Protein AF-A0AAN2PJ04-F1 (afdb_monomer)

Organism: NCBI:txid1478

Foldseek 3Di:
DCPDPVVCVVCVVVQVV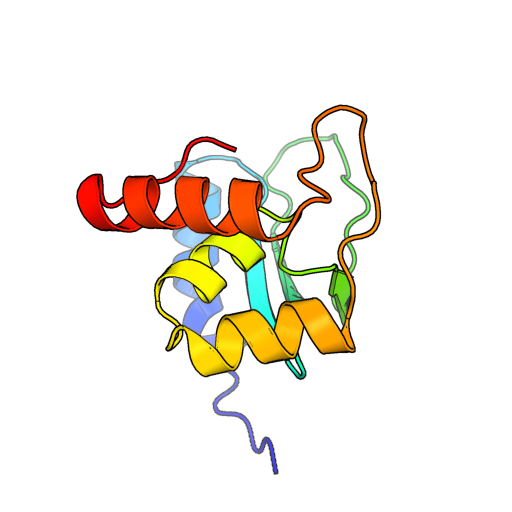VCVVPLAKDWDWDDDPQWIFTADIDHGPDPDPDPDDHRDIDHLQQDQVSLVVLLPDDPVVSVVSCVVVAQDDPDPPGDRDPVVSVVQSVVCNVPVHHDD

Secondary structure (DSSP, 8-state):
------HHHHHHHHHHHHHHHH-S-EEEEEEETTEEEEEEEE-TT-S----PPTT-EEESSSSHHHHHHHHHS-HHHHHHHHHHH----SSTT----HHHHHHHHHHHHHHS----

Radius of gyration: 15.55 Å; Cα contacts (8 Å, |Δi|>4): 129; chains: 1; bounding box: 37×33×37 Å

Solvent-accessible surface area (backbone atoms only — not comparable to full-atom values): 7130 Å² total; per-residue (Å²): 141,77,85,59,77,54,61,63,69,71,44,43,63,60,53,50,53,51,23,71,73,66,54,39,68,42,76,42,68,45,84,53,97,67,25,32,33,30,74,43,75,48,64,47,85,54,90,73,80,70,86,81,50,72,70,43,73,44,62,23,84,81,33,70,68,26,40,59,54,50,68,76,46,59,67,71,58,45,52,50,34,46,68,76,70,50,50,77,74,86,49,99,82,41,70,56,51,69,67,63,46,53,53,54,46,55,52,29,72,73,66,76,58,79,89,126

Nearest PDB structures (foldseek):
  1mkm-assembly1_B  TM=8.888E-01  e=3.619E-08  Thermotoga maritima
  1tf1-assembly2_B  TM=8.821E-01  e=5.665E-08  Escherichia coli
  2ia2-assembly1_A  TM=8.709E-01  e=6.876E-07  Rhodococcus jostii RHA1
  2ia2-assembly3_B  TM=8.757E-01  e=2.811E-06  Rhodococcus jostii RHA1
  2g7u-assembly1_A  TM=8.880E-01  e=8.346E-06  Rhodococcus jostii RHA1

pLDDT: mean 83.67, std 14.18, range [34.09, 95.94]

Mean predicted aligned error: 6.78 Å

InterPro domains:
  IPR014757 Transcription regulator IclR, C-terminal [PF01614] (2-113)
  IPR014757 Transcription regulator IclR, C-terminal [PS51078] (1-116)
  IPR029016 GAF-like domain superfamily [G3DSA:3.30.450.40] (6-115)
  IPR050707 HTH-type Transcriptional Regulators in Metabolic Pathways [PTHR30136] (1-113)

Structure (mmCIF, N/CA/C/O backbone):
data_AF-A0AAN2PJ04-F1
#
_entry.id   AF-A0AAN2PJ04-F1
#
loop_
_atom_site.group_PDB
_atom_site.id
_atom_site.type_symbol
_atom_site.label_atom_id
_atom_site.label_alt_id
_atom_site.label_comp_id
_atom_site.label_asym_id
_atom_site.label_entity_id
_atom_site.label_seq_id
_atom_site.pdbx_PDB_ins_code
_atom_site.Cartn_x
_atom_site.Cartn_y
_atom_site.Cartn_z
_atom_site.occupancy
_atom_site.B_iso_or_equiv
_atom_site.auth_seq_id
_atom_site.auth_comp_id
_atom_site.auth_asym_id
_atom_site.auth_atom_id
_atom_site.pdbx_PDB_model_num
ATOM 1 N N . MET A 1 1 ? -16.557 -13.259 -6.546 1.00 34.09 1 MET A N 1
ATOM 2 C CA . MET A 1 1 ? -16.554 -14.167 -5.382 1.00 34.09 1 MET A CA 1
ATOM 3 C C . MET A 1 1 ? -15.700 -13.528 -4.286 1.00 34.09 1 MET A C 1
ATOM 5 O O . MET A 1 1 ? -14.578 -13.932 -4.044 1.00 34.09 1 MET A O 1
ATOM 9 N N . LEU A 1 2 ? -16.222 -12.446 -3.709 1.00 39.22 2 LEU A N 1
ATOM 10 C CA . LEU A 1 2 ? -15.774 -11.825 -2.461 1.00 39.22 2 LEU A CA 1
ATOM 11 C C . LEU A 1 2 ? -17.054 -11.750 -1.623 1.00 39.22 2 LEU A C 1
ATOM 13 O O . LEU A 1 2 ? -17.591 -10.675 -1.381 1.00 39.22 2 LEU A O 1
ATOM 17 N N . GLU A 1 3 ? -17.637 -12.912 -1.321 1.00 42.22 3 GLU A N 1
ATOM 18 C CA . GLU A 1 3 ? -18.618 -12.989 -0.239 1.00 42.22 3 GLU A CA 1
ATOM 19 C C . GLU A 1 3 ? -17.806 -12.836 1.037 1.00 42.22 3 GLU A C 1
ATOM 21 O O . GLU A 1 3 ? -17.144 -13.749 1.526 1.00 42.22 3 GLU A O 1
ATOM 26 N N . SER A 1 4 ? -17.708 -11.577 1.433 1.00 49.62 4 SER A N 1
ATOM 27 C CA . SER A 1 4 ? -16.865 -11.085 2.490 1.00 49.62 4 SER A CA 1
ATOM 28 C C . SER A 1 4 ? -17.375 -11.618 3.826 1.00 49.62 4 SER A C 1
ATOM 30 O O . SER A 1 4 ? -18.433 -11.202 4.297 1.00 49.62 4 SER A O 1
ATOM 32 N N . ILE A 1 5 ? -16.540 -12.384 4.527 1.00 50.94 5 ILE A N 1
ATOM 33 C CA . ILE A 1 5 ? -16.199 -11.918 5.875 1.00 50.94 5 ILE A CA 1
ATOM 34 C C . ILE A 1 5 ? -15.876 -10.442 5.677 1.00 50.94 5 ILE A C 1
ATOM 36 O O . ILE A 1 5 ? -14.947 -10.140 4.920 1.00 50.94 5 ILE A O 1
ATOM 40 N N . ASP A 1 6 ? -16.713 -9.536 6.185 1.00 76.38 6 ASP A N 1
ATOM 41 C CA . ASP A 1 6 ? -16.472 -8.106 6.034 1.00 76.38 6 ASP A CA 1
ATOM 42 C C . ASP A 1 6 ? -15.223 -7.798 6.857 1.00 76.38 6 ASP A C 1
ATOM 44 O O . ASP A 1 6 ? -15.265 -7.455 8.028 1.00 76.38 6 ASP A O 1
ATOM 48 N N . PHE A 1 7 ? -14.058 -8.017 6.249 1.00 80.12 7 PHE A N 1
ATOM 49 C CA . PHE A 1 7 ? -12.756 -7.863 6.879 1.00 80.12 7 PHE A CA 1
ATOM 50 C C . PHE A 1 7 ? -12.621 -6.464 7.486 1.00 80.12 7 PHE A C 1
ATOM 52 O O . PHE A 1 7 ? -11.938 -6.277 8.486 1.00 80.12 7 PHE A O 1
ATOM 59 N N . ARG A 1 8 ? -13.349 -5.489 6.926 1.00 83.25 8 ARG A N 1
ATOM 60 C CA . ARG A 1 8 ? -13.498 -4.155 7.500 1.00 83.25 8 ARG A CA 1
ATOM 61 C C . ARG A 1 8 ? -14.241 -4.175 8.831 1.00 83.25 8 ARG A C 1
ATOM 63 O O . ARG A 1 8 ? -13.762 -3.530 9.754 1.00 83.25 8 ARG A O 1
ATOM 70 N N . SER A 1 9 ? -15.368 -4.883 8.951 1.00 86.06 9 SER A N 1
ATOM 71 C CA . SER A 1 9 ? -16.117 -4.972 10.211 1.00 86.06 9 SER A CA 1
ATOM 72 C C . SER A 1 9 ? -15.285 -5.631 11.307 1.00 86.06 9 SER A C 1
ATOM 74 O O . SER A 1 9 ? -15.229 -5.103 12.413 1.00 86.06 9 SER A O 1
ATOM 76 N N . GLU A 1 10 ? -14.573 -6.712 10.980 1.00 89.56 10 GLU A N 1
ATOM 77 C CA . GLU A 1 10 ? -13.680 -7.406 11.920 1.00 89.56 10 GLU A CA 1
ATOM 78 C C . GLU A 1 10 ? -12.478 -6.539 12.329 1.00 89.56 10 GLU A C 1
ATOM 80 O O . GLU A 1 10 ? -12.109 -6.476 13.503 1.00 89.56 10 GLU A O 1
ATOM 85 N N . ALA A 1 11 ? -11.877 -5.817 11.376 1.00 90.75 11 ALA A N 1
ATOM 86 C CA . ALA A 1 11 ? -10.738 -4.941 11.642 1.00 90.75 11 ALA A CA 1
ATOM 87 C C . ALA A 1 11 ? -11.126 -3.664 12.404 1.00 90.75 11 ALA A C 1
ATOM 89 O O . ALA A 1 11 ? -10.279 -3.077 13.076 1.00 90.75 11 ALA A O 1
ATOM 90 N N . ARG A 1 12 ? -12.387 -3.216 12.312 1.00 90.25 12 ARG A N 1
ATOM 91 C CA . ARG A 1 12 ? -12.822 -1.885 12.765 1.00 90.25 12 ARG A CA 1
ATOM 92 C C . ARG A 1 12 ? -12.475 -1.600 14.221 1.00 90.25 12 ARG A C 1
ATOM 94 O O . ARG A 1 12 ? -11.998 -0.506 14.507 1.00 90.25 12 ARG A O 1
ATOM 101 N N . GLN A 1 13 ? -12.677 -2.566 15.119 1.00 93.31 13 GLN A N 1
ATOM 102 C CA . GLN A 1 13 ? -12.356 -2.392 16.540 1.00 93.31 13 GLN A CA 1
ATOM 103 C C . GLN A 1 13 ? -10.864 -2.095 16.753 1.00 93.31 13 GLN A C 1
ATOM 105 O O . GLN A 1 13 ? -10.517 -1.124 17.417 1.00 93.31 13 GLN A O 1
ATOM 110 N N . TYR A 1 14 ? -9.984 -2.843 16.085 1.00 94.50 14 TYR A N 1
ATOM 111 C CA . TYR A 1 14 ? -8.535 -2.689 16.204 1.00 94.50 14 TYR A CA 1
ATOM 112 C C . TYR A 1 14 ? -8.044 -1.387 15.570 1.00 94.50 14 TYR A C 1
ATOM 114 O O . TYR A 1 14 ? -7.146 -0.729 16.093 1.00 94.50 14 TYR A O 1
ATOM 122 N N . LEU A 1 15 ? -8.648 -0.986 14.447 1.00 93.06 15 LEU A N 1
ATOM 123 C CA . LEU A 1 15 ? -8.347 0.296 13.815 1.00 93.06 15 LEU A CA 1
ATOM 124 C C . LEU A 1 15 ? -8.750 1.466 14.719 1.00 93.06 15 LEU A C 1
ATOM 126 O O . LEU A 1 15 ? -7.992 2.425 14.828 1.00 93.06 15 LEU A O 1
ATOM 130 N N . GLN A 1 16 ? -9.901 1.371 15.391 1.00 92.75 16 GLN A N 1
ATOM 131 C CA . GLN A 1 16 ? -10.374 2.393 16.324 1.00 92.75 16 GLN A CA 1
ATOM 132 C C . GLN A 1 16 ? -9.479 2.481 17.566 1.00 92.75 16 GLN A C 1
ATOM 134 O O . GLN A 1 16 ? -9.152 3.576 18.014 1.00 92.75 16 GLN A O 1
ATOM 139 N N . GLU A 1 17 ? -9.045 1.345 18.113 1.00 94.56 17 GLU A N 1
ATOM 140 C CA . GLU A 1 17 ? -8.081 1.306 19.219 1.00 94.56 17 GLU A CA 1
ATOM 141 C C . GLU A 1 17 ? -6.747 1.958 18.834 1.00 94.56 17 GLU A C 1
ATOM 143 O O . GLU A 1 17 ? -6.195 2.755 19.601 1.00 94.56 17 GLU A O 1
ATOM 148 N N . LEU A 1 18 ? -6.250 1.673 17.627 1.00 93.19 18 LEU A N 1
ATOM 149 C CA . LEU A 1 18 ? -5.031 2.276 17.097 1.00 93.19 18 LEU A CA 1
ATOM 150 C C . LEU A 1 18 ? -5.190 3.786 16.866 1.00 93.19 18 LEU A C 1
ATOM 152 O O . LEU A 1 18 ? -4.301 4.558 17.233 1.00 93.19 18 LEU A O 1
ATOM 156 N N . GLU A 1 19 ? -6.315 4.219 16.297 1.00 92.06 19 GLU A N 1
ATOM 157 C CA . GLU A 1 19 ? -6.643 5.636 16.123 1.00 92.06 19 GLU A CA 1
ATOM 158 C C . GLU A 1 19 ? -6.695 6.350 17.477 1.00 92.06 19 GLU A C 1
ATOM 160 O O . GLU A 1 19 ? -6.042 7.375 17.649 1.00 92.06 19 GLU A O 1
ATOM 165 N N . ASN A 1 20 ? -7.387 5.783 18.467 1.00 91.19 20 ASN A N 1
ATOM 166 C CA . ASN A 1 20 ? -7.514 6.370 19.802 1.00 91.19 20 ASN A CA 1
ATOM 167 C C . ASN A 1 20 ? -6.159 6.481 20.515 1.00 91.19 20 ASN A C 1
ATOM 169 O O . ASN A 1 20 ? -5.907 7.449 21.229 1.00 91.19 20 ASN A O 1
ATOM 173 N N . THR A 1 21 ? -5.280 5.499 20.310 1.00 93.06 21 THR A N 1
ATOM 174 C CA . THR A 1 21 ? -3.960 5.453 20.952 1.00 93.06 21 THR A CA 1
ATOM 175 C C . THR A 1 21 ? -2.964 6.409 20.294 1.00 93.06 21 THR A C 1
ATOM 177 O O . THR A 1 21 ? -2.132 7.005 20.975 1.00 93.06 21 THR A O 1
ATOM 180 N N . THR A 1 22 ? -3.021 6.564 18.968 1.00 90.31 22 THR A N 1
ATOM 181 C CA . THR A 1 22 ? -2.039 7.359 18.205 1.00 90.31 22 THR A CA 1
ATOM 182 C C . THR A 1 22 ? -2.523 8.771 17.880 1.00 90.31 22 THR A C 1
ATOM 184 O O . THR A 1 22 ? -1.705 9.657 17.630 1.00 90.31 22 THR A O 1
ATOM 187 N N . ASN A 1 23 ? -3.840 8.984 17.873 1.00 87.81 23 ASN A N 1
ATOM 188 C CA . ASN A 1 23 ? -4.521 10.163 17.341 1.00 87.81 23 ASN A CA 1
ATOM 189 C C . ASN A 1 23 ? -4.063 10.522 15.912 1.00 87.81 23 ASN A C 1
ATOM 191 O O . ASN A 1 23 ? -3.940 11.697 15.563 1.00 87.81 23 ASN A O 1
ATOM 195 N N . LYS A 1 24 ? -3.754 9.508 15.093 1.00 86.81 24 LYS A N 1
ATOM 196 C CA . LYS A 1 24 ? -3.331 9.655 13.694 1.00 86.81 24 LYS A CA 1
ATOM 197 C C . LYS A 1 24 ? -4.356 9.066 12.739 1.00 86.81 24 LYS A C 1
ATOM 199 O O . LYS A 1 24 ? -5.140 8.201 13.112 1.00 86.81 24 LYS A O 1
ATOM 204 N N . VAL A 1 25 ? -4.299 9.524 11.488 1.00 88.00 25 VAL A N 1
ATOM 205 C CA . VAL A 1 25 ? -5.091 8.958 10.392 1.00 88.00 25 VAL A CA 1
ATOM 206 C C . VAL A 1 25 ? -4.688 7.502 10.181 1.00 88.00 25 VAL A C 1
ATOM 208 O O . VAL A 1 25 ? -3.513 7.205 9.952 1.00 88.00 25 VAL A O 1
ATOM 211 N N . ILE A 1 26 ? -5.671 6.606 10.210 1.00 90.88 26 ILE A N 1
ATOM 212 C CA . ILE A 1 26 ? -5.483 5.176 9.974 1.00 90.88 26 ILE A CA 1
ATOM 213 C C . ILE A 1 26 ? -6.062 4.813 8.608 1.00 90.88 26 ILE A C 1
ATOM 215 O O . ILE A 1 26 ? -7.195 5.164 8.281 1.00 90.88 26 ILE A O 1
ATOM 219 N N . HIS A 1 27 ? -5.287 4.080 7.811 1.00 90.06 27 HIS A N 1
ATOM 220 C CA . HIS A 1 27 ? -5.709 3.551 6.518 1.00 90.06 27 HIS A CA 1
ATOM 221 C C . HIS A 1 27 ? -5.688 2.026 6.546 1.00 90.06 27 HIS A C 1
ATOM 223 O O . HIS A 1 27 ? -4.641 1.430 6.799 1.00 90.06 27 HIS A O 1
ATOM 229 N N . LEU A 1 28 ? -6.818 1.399 6.218 1.00 91.00 28 LEU A N 1
ATOM 230 C CA . LEU A 1 28 ? -6.854 -0.023 5.892 1.00 91.00 28 LEU A CA 1
ATOM 231 C C . LEU A 1 28 ? -6.776 -0.181 4.379 1.00 91.00 28 LEU A C 1
ATOM 233 O O . LEU A 1 28 ? -7.556 0.426 3.637 1.00 91.00 28 LEU A O 1
ATOM 237 N N . VAL A 1 29 ? -5.852 -1.020 3.928 1.00 91.62 29 VAL A N 1
ATOM 238 C CA . VAL A 1 29 ? -5.612 -1.257 2.508 1.00 91.62 29 VAL A CA 1
ATOM 239 C C . VAL A 1 29 ? -5.544 -2.743 2.199 1.00 91.62 29 VAL A C 1
ATOM 241 O O . VAL A 1 29 ? -5.199 -3.551 3.059 1.00 91.62 29 VA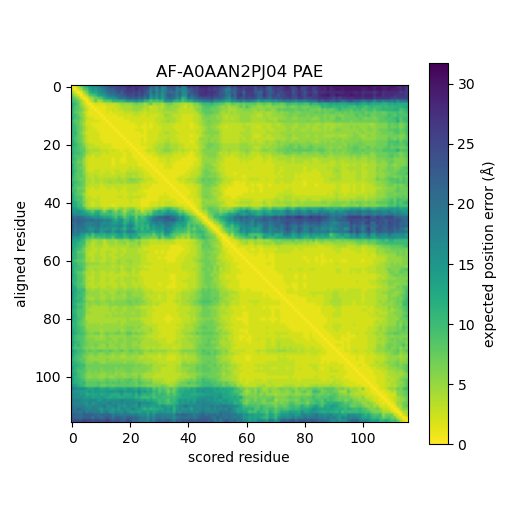L A O 1
ATOM 244 N N . VAL A 1 30 ? -5.834 -3.088 0.950 1.00 91.06 30 VAL A N 1
ATOM 245 C CA . VAL A 1 30 ? -5.658 -4.438 0.410 1.00 91.06 30 VAL A CA 1
ATOM 246 C C . VAL A 1 30 ? -4.838 -4.394 -0.868 1.00 91.06 30 VAL A C 1
ATOM 248 O O . VAL A 1 30 ? -4.811 -3.387 -1.577 1.00 91.06 30 VAL A O 1
ATOM 251 N N . TYR A 1 31 ? -4.173 -5.506 -1.154 1.00 91.25 31 TYR A N 1
ATOM 252 C CA . TYR A 1 31 ? -3.591 -5.767 -2.460 1.00 91.25 31 TYR A CA 1
ATOM 253 C C . TYR A 1 31 ? -4.689 -6.191 -3.434 1.00 91.25 31 TYR A C 1
ATOM 255 O O . TYR A 1 31 ? -5.423 -7.137 -3.149 1.00 91.25 31 TYR A O 1
ATOM 263 N N . ASP A 1 32 ? -4.764 -5.539 -4.591 1.00 91.62 32 ASP A N 1
ATOM 264 C CA . ASP A 1 32 ? -5.599 -5.999 -5.697 1.00 91.62 32 ASP A CA 1
ATOM 265 C C . ASP A 1 32 ? -4.939 -5.693 -7.042 1.00 91.62 32 ASP A C 1
ATOM 267 O O . ASP A 1 32 ? -4.621 -4.545 -7.350 1.00 91.62 32 ASP A O 1
ATOM 271 N N . GLN A 1 33 ? -4.735 -6.733 -7.851 1.00 91.81 33 GLN A N 1
ATOM 272 C CA . GLN A 1 33 ? -4.219 -6.635 -9.223 1.00 91.81 33 GLN A CA 1
ATOM 273 C C . GLN A 1 33 ? -2.961 -5.761 -9.379 1.00 91.81 33 GLN A C 1
ATOM 275 O O . GLN A 1 33 ? -2.866 -4.976 -10.321 1.00 91.81 33 GLN A O 1
ATOM 280 N N . GLY A 1 34 ? -1.983 -5.883 -8.476 1.00 93.38 34 GLY A N 1
ATOM 281 C CA . GLY A 1 34 ? -0.731 -5.116 -8.570 1.00 93.38 34 GLY A CA 1
ATOM 282 C C . GLY A 1 34 ? -0.815 -3.684 -8.041 1.00 93.38 34 GLY A C 1
ATOM 283 O O . GLY A 1 34 ? 0.090 -2.896 -8.298 1.00 93.38 34 GLY A O 1
ATOM 284 N N . GLU A 1 35 ? -1.882 -3.336 -7.323 1.00 94.81 35 GLU A N 1
ATOM 285 C CA . GLU A 1 35 ? -2.098 -2.011 -6.745 1.00 94.81 35 GLU A CA 1
ATOM 286 C C . GLU A 1 35 ? -2.508 -2.108 -5.274 1.00 94.81 35 GLU A C 1
ATOM 288 O O . GLU A 1 35 ? -2.982 -3.141 -4.790 1.00 94.81 35 GLU A O 1
ATOM 293 N N . VAL A 1 36 ? -2.336 -0.996 -4.564 1.00 94.12 36 VAL A N 1
ATOM 294 C CA . VAL A 1 36 ? -2.910 -0.791 -3.234 1.00 94.12 36 VAL A CA 1
ATOM 295 C C . VAL A 1 36 ? -4.314 -0.229 -3.400 1.00 94.12 36 VAL A C 1
ATOM 297 O O . VAL A 1 36 ? -4.489 0.777 -4.086 1.00 94.12 36 VAL A O 1
ATOM 300 N N . VAL A 1 37 ? -5.301 -0.827 -2.734 1.00 92.81 37 VAL A N 1
ATOM 301 C CA . VAL A 1 37 ? -6.682 -0.329 -2.689 1.00 92.81 37 VAL A CA 1
ATOM 302 C C . VAL A 1 37 ? -7.052 0.039 -1.261 1.00 92.81 37 VAL A C 1
ATOM 304 O O . VAL A 1 37 ? -7.004 -0.799 -0.363 1.00 92.81 37 VAL A O 1
ATOM 307 N N . TYR A 1 38 ? -7.453 1.289 -1.048 1.00 90.75 38 TYR A N 1
ATOM 308 C CA . TYR A 1 38 ? -7.894 1.777 0.259 1.00 90.75 38 TYR A CA 1
ATOM 309 C C . TYR A 1 38 ? -9.335 1.342 0.529 1.00 90.75 38 TYR A C 1
ATOM 311 O O . TYR A 1 38 ? -10.229 1.677 -0.245 1.00 90.75 38 TYR A O 1
ATOM 319 N N . ILE A 1 39 ? -9.576 0.622 1.626 1.00 90.94 39 ILE A N 1
ATOM 320 C CA . ILE A 1 39 ? -10.890 0.031 1.936 1.00 90.94 39 ILE A CA 1
ATOM 321 C C . ILE A 1 39 ? -11.540 0.570 3.215 1.00 90.94 39 ILE A C 1
ATOM 323 O O . ILE A 1 39 ? -12.754 0.446 3.356 1.00 90.94 39 ILE A O 1
ATOM 327 N N . GLU A 1 40 ? -10.768 1.189 4.110 1.00 89.19 40 GLU A N 1
ATOM 328 C CA . GLU A 1 40 ? -11.275 1.921 5.278 1.00 89.19 40 GLU A CA 1
ATOM 329 C C . GLU A 1 40 ? -10.329 3.078 5.616 1.00 89.19 40 GLU A C 1
ATOM 331 O O . GLU A 1 40 ? -9.121 3.018 5.345 1.00 89.19 40 GLU A O 1
ATOM 336 N N . LYS A 1 41 ? -10.883 4.142 6.195 1.00 87.62 41 LYS A N 1
ATOM 337 C CA . LYS A 1 41 ? -10.120 5.293 6.670 1.00 87.62 41 LYS A CA 1
ATOM 338 C C . LYS A 1 41 ? -10.747 5.856 7.940 1.00 87.62 41 LYS A C 1
ATOM 340 O O . LYS A 1 41 ? -11.909 6.249 7.923 1.00 87.62 41 LYS A O 1
ATOM 345 N N . LEU A 1 42 ? -9.941 5.978 8.988 1.00 88.56 42 LEU A N 1
ATOM 346 C CA . LEU A 1 42 ? -10.280 6.719 10.201 1.00 88.56 42 LEU A CA 1
ATOM 347 C C . LEU A 1 42 ? -9.418 7.995 10.242 1.00 88.56 42 LEU A C 1
ATOM 349 O O . LEU A 1 42 ? -8.224 7.934 9.946 1.00 88.56 42 LEU A O 1
ATOM 353 N N . GLU A 1 43 ? -10.021 9.165 10.462 1.00 82.56 43 GLU A N 1
ATOM 354 C CA . GLU A 1 43 ? -9.380 10.478 10.232 1.00 82.56 43 GLU A CA 1
ATOM 355 C C . GLU A 1 43 ? -8.656 11.062 11.461 1.00 82.56 43 GLU A C 1
ATOM 357 O O . GLU A 1 43 ? -7.971 12.078 11.352 1.00 82.56 43 GLU A O 1
ATOM 362 N N . GLY A 1 44 ? -8.762 10.421 12.618 1.00 73.31 44 GLY A N 1
ATOM 363 C CA . GLY A 1 44 ? -8.348 10.945 13.912 1.00 73.31 44 GLY A CA 1
ATOM 364 C C . GLY A 1 44 ? -9.160 12.177 14.322 1.00 73.31 44 GLY A C 1
ATOM 365 O O . GLY A 1 44 ? -10.206 12.489 13.753 1.00 73.31 44 GLY A O 1
ATOM 366 N N . ASN A 1 45 ? -8.640 12.924 15.299 1.00 67.19 45 ASN A N 1
ATOM 367 C CA . ASN A 1 45 ? -9.185 14.229 15.696 1.00 67.19 45 ASN A CA 1
ATOM 368 C C . ASN A 1 45 ? -8.503 15.419 14.985 1.00 67.19 45 ASN A C 1
ATOM 370 O O . ASN A 1 45 ? -8.697 16.570 15.380 1.00 67.19 45 ASN A O 1
ATOM 374 N N . GLU A 1 46 ? -7.655 15.182 13.977 1.00 59.16 46 GLU A N 1
ATOM 375 C CA . GLU A 1 46 ? -6.919 16.256 13.301 1.00 59.16 46 GLU A CA 1
ATOM 376 C C . GLU A 1 46 ? -7.806 16.974 12.259 1.00 59.16 46 GLU A C 1
ATOM 378 O O . GLU A 1 46 ? -8.403 16.362 11.379 1.00 59.16 46 GLU A O 1
ATOM 383 N N . MET A 1 47 ? -7.854 18.315 12.310 1.00 55.44 47 MET A N 1
ATOM 384 C CA . MET A 1 47 ? -8.615 19.160 11.362 1.00 55.44 47 MET A CA 1
ATOM 385 C C . MET A 1 47 ? -8.089 19.104 9.910 1.00 55.44 47 MET A C 1
ATOM 387 O O . MET A 1 47 ? -8.705 19.655 8.994 1.00 55.44 47 MET A O 1
ATOM 391 N N . LEU A 1 48 ? -6.946 18.452 9.680 1.00 56.31 48 LEU A N 1
ATOM 392 C CA . LEU A 1 48 ? -6.341 18.258 8.367 1.00 56.31 48 LEU A CA 1
ATOM 393 C C . LEU A 1 48 ? -6.995 17.068 7.656 1.00 56.31 48 LEU A C 1
ATOM 395 O O . LEU A 1 48 ? -6.525 15.934 7.706 1.00 56.31 48 LEU A O 1
ATOM 399 N N . ARG A 1 49 ? -8.075 17.348 6.922 1.00 56.16 49 ARG A N 1
ATOM 400 C CA . ARG A 1 49 ? -8.707 16.377 6.019 1.00 56.16 49 ARG A CA 1
ATOM 401 C C . ARG A 1 49 ? -7.772 16.036 4.855 1.00 56.16 49 ARG A C 1
ATOM 403 O O . ARG A 1 49 ? -7.827 16.645 3.784 1.00 56.16 49 ARG A O 1
ATOM 410 N N . MET A 1 50 ? -6.910 15.038 5.029 1.00 60.16 50 MET A N 1
ATOM 411 C CA . MET A 1 50 ? -6.196 14.434 3.903 1.00 60.16 50 MET A CA 1
ATOM 412 C C . MET A 1 50 ? -7.204 13.745 2.973 1.00 60.16 50 MET A C 1
ATOM 414 O O . MET A 1 50 ? -7.965 12.886 3.401 1.00 60.16 50 MET A O 1
ATOM 418 N N . HIS A 1 51 ? -7.221 14.104 1.688 1.00 59.44 51 HIS A N 1
ATOM 419 C CA . HIS A 1 51 ? -8.276 13.747 0.722 1.00 59.44 51 HIS A CA 1
ATOM 420 C C . HIS A 1 51 ? -8.188 12.314 0.148 1.00 59.44 51 HIS A C 1
ATOM 422 O O . HIS A 1 51 ? -8.650 12.055 -0.964 1.00 59.44 51 HIS A O 1
ATOM 428 N N . TYR A 1 52 ? -7.597 11.355 0.863 1.00 65.25 52 TYR A N 1
ATOM 429 C CA . TYR A 1 52 ? -7.626 9.958 0.422 1.00 65.25 52 TYR A CA 1
ATOM 430 C C . TYR A 1 52 ? -9.033 9.393 0.647 1.00 65.25 52 TYR A C 1
ATOM 432 O O . TYR A 1 52 ? -9.557 9.451 1.761 1.00 65.25 52 TYR A O 1
ATOM 440 N N . LYS A 1 53 ? -9.657 8.905 -0.432 1.00 74.06 53 LYS A N 1
ATOM 441 C CA . LYS A 1 53 ? -11.009 8.330 -0.438 1.00 74.06 53 LYS A CA 1
ATOM 442 C C . LYS A 1 53 ? -10.930 6.805 -0.465 1.00 74.06 53 LYS A C 1
ATOM 444 O O . LYS A 1 53 ? -10.062 6.247 -1.133 1.00 74.06 53 LYS A O 1
ATOM 449 N N . VAL A 1 54 ? -11.863 6.141 0.213 1.00 83.19 54 VAL A N 1
ATOM 450 C CA . VAL A 1 54 ? -12.090 4.697 0.052 1.00 83.19 54 VAL A CA 1
ATOM 451 C C . VAL A 1 54 ? -12.335 4.384 -1.430 1.00 83.19 54 VAL A C 1
ATOM 453 O O . VAL A 1 54 ? -12.980 5.157 -2.138 1.00 83.19 54 VAL A O 1
ATOM 456 N N . GLY A 1 55 ? -11.767 3.279 -1.908 1.00 85.44 55 GLY A N 1
ATOM 457 C CA . GLY A 1 55 ? -11.760 2.863 -3.311 1.00 85.44 55 GLY A CA 1
ATOM 458 C C . GLY A 1 55 ? -10.609 3.441 -4.138 1.00 85.44 55 GLY A C 1
ATOM 459 O O . GLY A 1 55 ? -10.405 3.007 -5.271 1.00 85.44 55 GLY A O 1
ATOM 460 N N . LYS A 1 56 ? -9.833 4.390 -3.598 1.00 90.00 56 LYS A N 1
ATOM 461 C CA . LYS A 1 56 ? -8.654 4.922 -4.286 1.00 90.00 56 LYS A CA 1
ATOM 462 C C . LYS A 1 56 ? -7.620 3.814 -4.511 1.00 90.00 56 LYS A C 1
ATOM 464 O O . LYS A 1 56 ? -7.384 2.996 -3.620 1.00 90.00 56 LYS A O 1
ATOM 469 N N . ARG A 1 57 ? -7.013 3.825 -5.699 1.00 92.94 57 ARG A N 1
ATOM 470 C CA . ARG A 1 57 ? -5.921 2.938 -6.105 1.00 92.94 57 ARG A CA 1
ATOM 471 C C . ARG A 1 57 ? -4.623 3.716 -6.215 1.00 92.94 57 ARG A C 1
ATOM 473 O O . ARG A 1 57 ? -4.647 4.855 -6.677 1.00 92.94 57 ARG A O 1
ATOM 480 N N . GLU A 1 58 ? -3.526 3.111 -5.787 1.00 93.75 58 GLU A N 1
ATOM 481 C CA . GLU A 1 58 ? -2.188 3.698 -5.874 1.00 93.75 58 GLU A CA 1
ATOM 482 C C . GLU A 1 58 ? -1.144 2.642 -6.272 1.00 93.75 58 GLU A C 1
ATOM 484 O O . GLU A 1 58 ? -1.299 1.461 -5.919 1.00 93.75 58 GLU A O 1
ATOM 489 N N . PRO A 1 59 ? -0.055 3.043 -6.957 1.00 95.00 59 PRO A N 1
ATOM 490 C CA . PRO A 1 59 ? 1.038 2.139 -7.277 1.00 95.00 59 PRO A CA 1
ATOM 491 C C . PRO A 1 59 ? 1.707 1.575 -6.020 1.00 95.00 59 PRO A C 1
ATOM 493 O O . PRO A 1 59 ? 1.899 2.253 -5.005 1.00 95.00 59 PRO A O 1
ATOM 496 N N . MET A 1 60 ? 2.105 0.306 -6.089 1.00 94.06 60 MET A N 1
ATOM 497 C CA . MET A 1 60 ? 2.722 -0.360 -4.943 1.00 94.06 60 MET A CA 1
ATOM 498 C C . MET A 1 60 ? 4.163 0.091 -4.687 1.00 94.06 60 MET A C 1
ATOM 500 O O . MET A 1 60 ? 4.612 0.052 -3.545 1.00 94.06 60 MET A O 1
ATOM 504 N N . HIS A 1 61 ? 4.897 0.514 -5.722 1.00 94.00 61 HIS A N 1
ATOM 505 C CA . HIS A 1 61 ? 6.324 0.835 -5.603 1.00 94.00 61 HIS A CA 1
ATOM 506 C C . HIS A 1 61 ? 6.582 2.138 -4.841 1.00 94.00 61 HIS A C 1
ATOM 508 O O . HIS A 1 61 ? 7.624 2.289 -4.213 1.00 94.00 61 HIS A O 1
ATOM 514 N N . CYS A 1 62 ? 5.643 3.083 -4.867 1.00 92.38 62 CYS A N 1
ATOM 515 C CA . CYS A 1 62 ? 5.828 4.412 -4.282 1.00 92.38 62 CYS A CA 1
ATOM 516 C C . CYS A 1 62 ? 4.954 4.680 -3.050 1.00 92.38 62 CYS A C 1
ATOM 518 O O . CYS A 1 62 ? 4.944 5.799 -2.543 1.00 92.38 62 CYS A O 1
ATOM 520 N N . THR A 1 63 ? 4.234 3.674 -2.549 1.00 91.12 63 THR A N 1
ATOM 521 C CA . THR A 1 63 ? 3.463 3.777 -1.304 1.00 91.12 63 THR A CA 1
ATOM 522 C C . THR A 1 63 ? 4.118 2.964 -0.200 1.00 91.12 63 THR A C 1
ATOM 524 O O . THR A 1 63 ? 4.626 1.870 -0.426 1.00 91.12 63 THR A O 1
ATOM 527 N N . SER A 1 64 ? 4.068 3.472 1.027 1.00 87.50 64 SER A N 1
ATOM 528 C CA . SER A 1 64 ? 4.584 2.785 2.213 1.00 87.50 64 SER A CA 1
ATOM 529 C C . SER A 1 64 ? 3.993 1.387 2.394 1.00 87.50 64 SER A C 1
ATOM 531 O O . SER A 1 64 ? 4.712 0.399 2.529 1.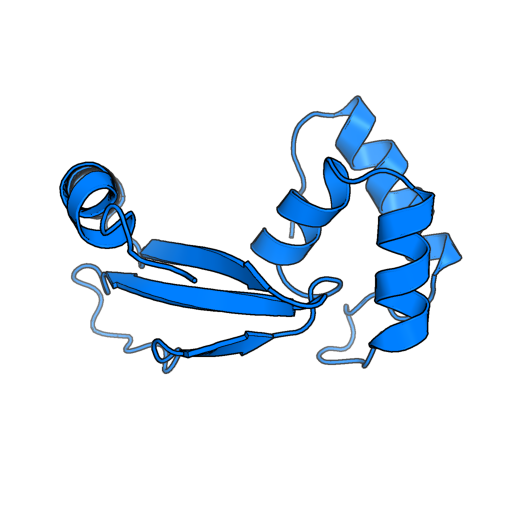00 87.50 64 SER A O 1
ATOM 533 N N . VAL A 1 65 ? 2.667 1.305 2.335 1.00 89.25 65 VAL A N 1
ATOM 534 C CA . VAL A 1 65 ? 1.909 0.057 2.434 1.00 89.25 65 VAL A CA 1
ATOM 535 C C . VAL A 1 65 ? 2.136 -0.863 1.234 1.00 89.25 65 VAL A C 1
ATOM 537 O O . VAL A 1 65 ? 2.263 -2.071 1.413 1.00 89.25 65 VAL A O 1
ATOM 540 N N . GLY A 1 66 ? 2.252 -0.314 0.021 1.00 91.94 66 GLY A N 1
ATOM 541 C CA . GLY A 1 66 ? 2.557 -1.094 -1.175 1.00 91.94 66 GLY A CA 1
ATOM 542 C C . GLY A 1 66 ? 3.937 -1.728 -1.086 1.00 91.94 66 GLY A C 1
ATOM 543 O O . GLY A 1 66 ? 4.065 -2.936 -1.286 1.00 91.94 66 GLY A O 1
ATOM 544 N N . LYS A 1 67 ? 4.945 -0.954 -0.672 1.00 90.62 67 LYS A N 1
ATOM 545 C CA . LYS A 1 67 ? 6.287 -1.472 -0.423 1.00 90.62 67 LYS A CA 1
ATOM 546 C C . LYS A 1 67 ? 6.284 -2.536 0.674 1.00 90.62 67 LYS A C 1
ATOM 548 O O . LYS A 1 67 ? 6.897 -3.583 0.498 1.00 90.62 67 LYS A O 1
ATOM 553 N N . ALA A 1 68 ? 5.559 -2.319 1.772 1.00 87.81 68 ALA A N 1
ATOM 554 C CA . ALA A 1 68 ? 5.435 -3.316 2.833 1.00 87.81 68 ALA A CA 1
ATOM 555 C C . ALA A 1 68 ? 4.861 -4.643 2.306 1.00 87.81 68 ALA A C 1
ATOM 557 O O . ALA A 1 68 ? 5.411 -5.696 2.607 1.00 87.81 68 ALA A O 1
ATOM 558 N N . ILE A 1 69 ? 3.822 -4.604 1.464 1.00 89.19 69 ILE A N 1
ATOM 559 C CA . ILE A 1 69 ? 3.250 -5.808 0.840 1.00 89.19 69 ILE A CA 1
ATOM 560 C C . ILE A 1 69 ? 4.263 -6.475 -0.099 1.00 89.19 69 ILE A C 1
ATOM 562 O O . ILE A 1 69 ? 4.506 -7.676 0.017 1.00 89.19 69 ILE A O 1
ATOM 566 N N . LEU A 1 70 ? 4.887 -5.706 -1.002 1.00 90.00 70 LEU A N 1
ATOM 567 C CA . LEU A 1 70 ? 5.873 -6.219 -1.961 1.00 90.00 70 LEU A CA 1
ATOM 568 C C . LEU A 1 70 ? 7.036 -6.947 -1.267 1.00 90.00 70 LEU A C 1
ATOM 570 O O . LEU A 1 70 ? 7.594 -7.883 -1.839 1.00 90.00 70 LEU A O 1
ATOM 574 N N . ALA A 1 71 ? 7.370 -6.580 -0.025 1.00 86.00 71 ALA A N 1
ATOM 575 C CA . ALA A 1 71 ? 8.522 -7.136 0.687 1.00 86.00 71 ALA A CA 1
ATOM 576 C C . ALA A 1 71 ? 8.373 -8.627 0.973 1.00 86.00 71 ALA A C 1
ATOM 578 O O . ALA A 1 71 ? 9.368 -9.362 0.957 1.00 86.00 71 ALA A O 1
ATOM 579 N N . TYR A 1 72 ? 7.130 -9.065 1.159 1.00 85.19 72 TYR A N 1
ATOM 580 C CA . TYR A 1 72 ? 6.770 -10.436 1.493 1.00 85.19 72 TYR A CA 1
ATOM 581 C C . TYR A 1 72 ? 6.283 -11.246 0.285 1.00 85.19 72 TYR A C 1
ATOM 583 O O . TYR A 1 72 ? 6.018 -12.438 0.425 1.00 85.19 72 TYR A O 1
ATOM 591 N N . LEU A 1 73 ? 6.200 -10.648 -0.909 1.00 87.69 73 LEU A N 1
ATOM 592 C CA . LEU A 1 73 ? 5.867 -11.391 -2.124 1.00 87.69 73 LEU A CA 1
ATOM 593 C C . LEU A 1 73 ? 7.081 -12.165 -2.673 1.00 87.69 73 LEU A C 1
ATOM 595 O O . LEU A 1 73 ? 8.234 -11.740 -2.516 1.00 87.69 73 LEU A O 1
ATOM 599 N N . PRO A 1 74 ? 6.851 -13.292 -3.373 1.00 89.50 74 PRO A N 1
ATOM 600 C CA . PRO A 1 74 ? 7.881 -13.937 -4.178 1.00 89.50 74 PRO A CA 1
ATOM 601 C C . PRO A 1 74 ? 8.467 -12.968 -5.213 1.00 89.50 74 PRO A C 1
ATOM 603 O O . PRO A 1 74 ? 7.737 -12.191 -5.832 1.00 89.50 74 PRO A O 1
ATOM 606 N N . SER A 1 75 ? 9.783 -13.026 -5.436 1.00 87.75 75 SER A N 1
ATOM 607 C CA . SER A 1 75 ? 10.481 -12.060 -6.298 1.00 87.75 75 SER A CA 1
ATOM 608 C C . SER A 1 75 ? 9.930 -12.025 -7.727 1.00 87.75 75 SER A C 1
ATOM 610 O O . SER A 1 75 ? 9.850 -10.958 -8.322 1.00 87.75 75 SER A O 1
ATOM 612 N N . ASN A 1 76 ? 9.490 -13.162 -8.274 1.00 91.88 76 ASN A N 1
ATOM 613 C CA . ASN A 1 76 ? 8.867 -13.227 -9.600 1.00 91.88 76 ASN A CA 1
ATOM 614 C C . ASN A 1 76 ? 7.526 -12.476 -9.665 1.00 91.88 76 ASN A C 1
ATOM 616 O O . ASN A 1 76 ? 7.230 -11.851 -10.679 1.00 91.88 76 ASN A O 1
ATOM 620 N N . VAL A 1 77 ? 6.731 -12.505 -8.590 1.00 92.94 77 VAL A N 1
ATOM 621 C CA . VAL A 1 77 ? 5.454 -11.779 -8.514 1.00 92.94 77 VAL A CA 1
ATOM 622 C C . VAL A 1 77 ? 5.708 -10.277 -8.443 1.00 92.94 77 VAL A C 1
ATOM 624 O O . VAL A 1 77 ? 5.090 -9.525 -9.189 1.00 92.94 77 VAL A O 1
ATOM 627 N N . LEU A 1 78 ? 6.656 -9.847 -7.604 1.00 92.00 78 LEU A N 1
ATOM 628 C CA . LEU A 1 78 ? 7.083 -8.448 -7.525 1.00 92.00 78 LEU A CA 1
ATOM 629 C C . LEU A 1 78 ? 7.548 -7.939 -8.894 1.00 92.00 78 LEU A C 1
ATOM 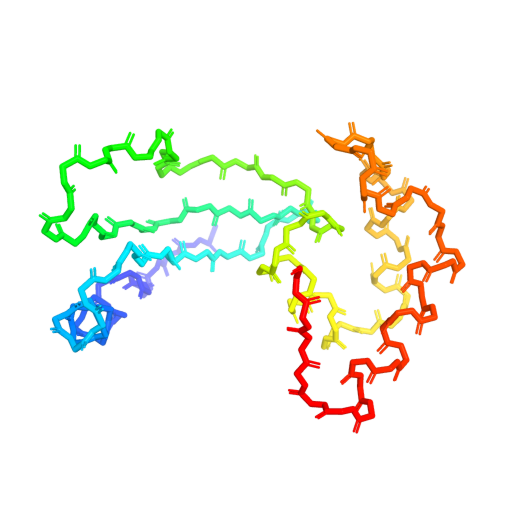631 O O . LEU A 1 78 ? 7.068 -6.907 -9.353 1.00 92.00 78 LEU A O 1
ATOM 635 N N . LEU A 1 79 ? 8.447 -8.671 -9.559 1.00 93.19 79 LEU A N 1
ATOM 636 C CA . LEU A 1 79 ? 8.977 -8.286 -10.870 1.00 93.19 79 LEU A CA 1
ATOM 637 C C . LEU A 1 79 ? 7.866 -8.137 -11.912 1.00 93.19 79 LEU A C 1
ATOM 639 O O . LEU A 1 79 ? 7.845 -7.140 -12.628 1.00 93.19 79 LEU A O 1
ATOM 643 N N . ASN A 1 80 ? 6.918 -9.075 -11.943 1.00 95.19 80 ASN A N 1
ATOM 644 C CA . ASN A 1 80 ? 5.770 -9.004 -12.840 1.00 95.19 80 ASN A CA 1
ATOM 645 C C . ASN A 1 80 ? 4.873 -7.789 -12.540 1.00 95.19 80 ASN A C 1
ATOM 647 O O . ASN A 1 80 ? 4.389 -7.144 -13.462 1.00 95.19 80 ASN A O 1
ATOM 651 N N . ILE A 1 81 ? 4.673 -7.429 -11.266 1.00 95.00 81 ILE A N 1
ATOM 652 C CA . ILE A 1 81 ? 3.916 -6.220 -10.899 1.00 95.00 81 ILE A CA 1
ATOM 653 C C . ILE A 1 81 ? 4.614 -4.965 -11.435 1.00 95.00 81 ILE A C 1
ATOM 655 O O . ILE A 1 81 ? 3.958 -4.136 -12.062 1.00 95.00 81 ILE A O 1
ATOM 659 N N . LEU A 1 82 ? 5.929 -4.834 -11.223 1.00 94.12 82 LEU A N 1
ATOM 660 C CA . LEU A 1 82 ? 6.693 -3.674 -11.696 1.00 94.12 82 LEU A CA 1
ATOM 661 C C . LEU A 1 82 ? 6.709 -3.579 -13.227 1.00 94.12 82 LEU A C 1
ATOM 663 O O . LEU A 1 82 ? 6.642 -2.481 -13.770 1.00 94.12 82 LEU A O 1
ATOM 667 N N . GLU A 1 83 ? 6.765 -4.714 -13.923 1.00 95.00 83 GLU A N 1
ATOM 668 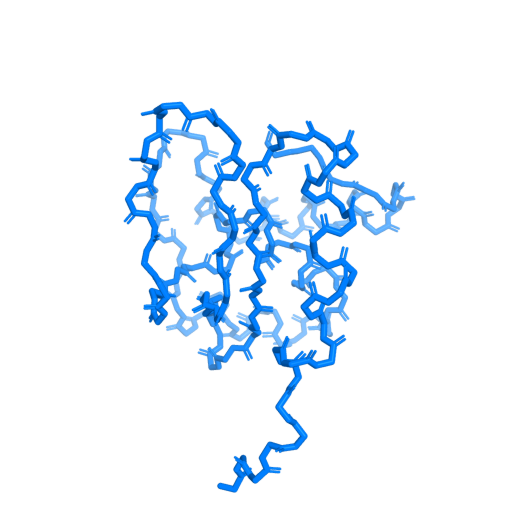C CA . GLU A 1 83 ? 6.711 -4.766 -15.385 1.00 95.00 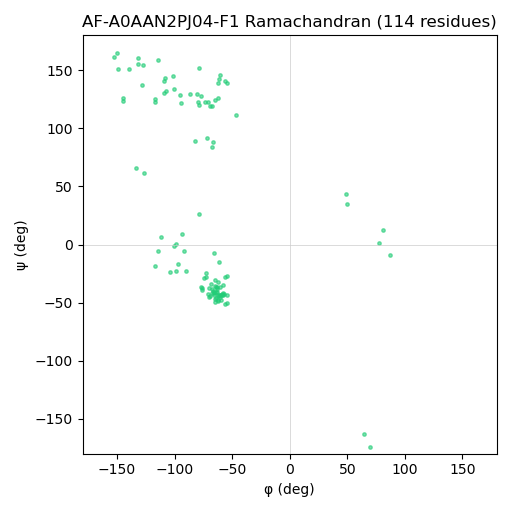83 GLU A C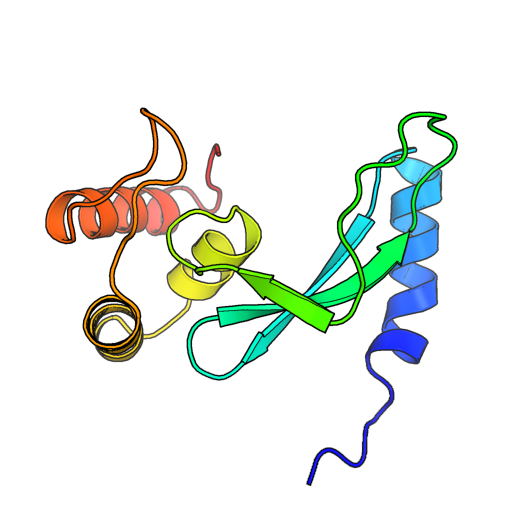A 1
ATOM 669 C C . GLU A 1 83 ? 5.328 -4.378 -15.928 1.00 95.00 83 GLU A C 1
ATOM 671 O O . GLU A 1 83 ? 5.232 -3.578 -16.856 1.00 95.00 83 GLU A O 1
ATOM 676 N N . GLN A 1 84 ? 4.249 -4.884 -15.324 1.00 95.94 84 GLN A N 1
ATOM 677 C CA . GLN A 1 84 ? 2.884 -4.629 -15.792 1.00 95.94 84 GLN A CA 1
ATOM 678 C C . GLN A 1 84 ? 2.362 -3.234 -15.435 1.00 95.94 84 GLN A C 1
ATOM 680 O O . GLN A 1 84 ? 1.614 -2.641 -16.211 1.00 95.94 84 GLN A O 1
ATOM 685 N N . LYS A 1 85 ? 2.698 -2.721 -14.246 1.00 95.12 85 LYS A N 1
ATOM 686 C CA . LYS A 1 85 ? 2.192 -1.434 -13.736 1.00 95.12 85 LYS A CA 1
ATOM 687 C C . LYS A 1 85 ? 3.156 -0.276 -13.966 1.00 95.12 85 LYS A C 1
ATOM 689 O O . LYS A 1 85 ? 2.741 0.880 -13.899 1.00 95.12 85 LYS A O 1
ATOM 694 N N . GLY A 1 86 ? 4.418 -0.576 -14.260 1.00 94.56 86 GLY A N 1
ATOM 695 C CA . GLY A 1 86 ? 5.474 0.417 -14.363 1.00 94.56 86 GLY A CA 1
ATOM 696 C C . GLY A 1 86 ? 5.852 1.019 -13.010 1.00 94.56 86 GLY A C 1
ATOM 697 O O . GLY A 1 86 ? 5.383 0.609 -11.948 1.00 94.56 86 GLY A O 1
ATOM 698 N N . MET A 1 87 ? 6.733 2.017 -13.067 1.00 95.56 87 MET A N 1
ATOM 699 C CA . MET A 1 87 ? 7.250 2.728 -11.896 1.00 95.56 87 MET A CA 1
ATOM 700 C C . MET A 1 87 ? 7.208 4.244 -12.138 1.00 95.56 87 MET A C 1
ATOM 702 O O . MET A 1 87 ? 8.260 4.871 -12.275 1.00 95.56 87 MET A O 1
ATOM 706 N N . PRO A 1 88 ? 6.012 4.855 -12.262 1.00 94.81 88 PRO A N 1
ATOM 707 C CA . PRO A 1 88 ? 5.892 6.290 -12.502 1.00 94.81 88 PRO A CA 1
ATOM 708 C C . PRO A 1 88 ? 6.526 7.107 -11.370 1.00 94.81 88 PRO A C 1
ATOM 710 O O . PRO A 1 88 ? 6.493 6.721 -10.199 1.00 94.81 88 PRO A O 1
ATOM 713 N N . MET A 1 89 ? 7.097 8.255 -11.730 1.00 95.50 89 MET A N 1
ATOM 714 C CA . MET A 1 89 ? 7.618 9.227 -10.774 1.00 95.50 89 MET A CA 1
ATOM 715 C C . MET A 1 89 ? 6.459 10.044 -10.194 1.00 95.50 89 MET A C 1
ATOM 717 O O . MET A 1 89 ? 5.754 10.719 -10.940 1.00 95.50 89 MET A O 1
ATOM 721 N N . HIS A 1 90 ? 6.270 10.002 -8.874 1.00 92.00 90 HIS A N 1
ATOM 722 C CA . HIS A 1 90 ? 5.265 10.818 -8.173 1.00 92.00 90 HIS A CA 1
ATOM 723 C C . HIS A 1 90 ? 5.887 12.004 -7.424 1.00 92.00 90 HIS A C 1
ATOM 725 O O . HIS A 1 90 ? 5.216 12.994 -7.146 1.00 92.00 90 HIS A O 1
ATOM 731 N N . THR A 1 91 ? 7.170 11.893 -7.090 1.00 92.38 91 THR A N 1
ATOM 732 C CA . THR A 1 91 ? 8.005 12.900 -6.430 1.00 92.38 91 THR A CA 1
ATOM 733 C C . THR A 1 91 ? 9.452 12.714 -6.881 1.00 92.38 91 THR A C 1
ATOM 735 O O . THR A 1 91 ? 9.816 11.624 -7.328 1.00 92.38 91 THR A O 1
ATOM 738 N N . ASP A 1 92 ? 10.307 13.708 -6.648 1.00 92.62 92 ASP A N 1
ATOM 739 C CA . ASP A 1 92 ? 11.747 13.629 -6.955 1.00 92.62 92 ASP A CA 1
ATOM 740 C C . ASP A 1 92 ? 12.486 12.522 -6.179 1.00 92.62 92 ASP A C 1
ATOM 742 O O . ASP A 1 92 ? 13.606 12.155 -6.520 1.00 92.62 92 ASP A O 1
ATOM 746 N N . LYS A 1 93 ? 11.864 11.975 -5.125 1.00 90.12 93 LYS A N 1
ATOM 747 C CA . LYS A 1 93 ? 12.396 10.859 -4.326 1.00 90.12 93 LYS A CA 1
ATOM 748 C C . LYS A 1 93 ? 11.811 9.502 -4.721 1.00 90.12 93 LYS A C 1
ATOM 750 O O . LYS A 1 93 ? 12.119 8.495 -4.090 1.00 90.12 93 LYS A O 1
ATOM 755 N N . THR A 1 94 ? 10.928 9.458 -5.719 1.00 92.50 94 THR A N 1
ATOM 756 C CA . THR A 1 94 ? 10.322 8.200 -6.159 1.00 92.50 94 THR A CA 1
ATOM 757 C C . THR A 1 94 ? 11.369 7.354 -6.868 1.00 92.50 94 THR A C 1
ATOM 759 O O . THR A 1 94 ? 11.940 7.777 -7.871 1.00 92.50 94 THR A O 1
ATOM 762 N N . ILE A 1 95 ? 11.597 6.138 -6.375 1.00 92.56 95 ILE A N 1
ATOM 763 C CA . ILE A 1 95 ? 12.455 5.169 -7.056 1.00 92.56 95 ILE A CA 1
ATOM 764 C C . ILE A 1 95 ? 11.734 4.719 -8.324 1.00 92.56 95 ILE A C 1
ATOM 766 O O . ILE A 1 95 ? 10.638 4.169 -8.256 1.00 92.56 95 ILE A O 1
ATOM 770 N N . THR A 1 96 ? 12.342 4.970 -9.478 1.00 94.38 96 THR A N 1
ATOM 771 C CA . THR A 1 96 ? 11.780 4.645 -10.802 1.00 94.38 96 THR A CA 1
ATOM 772 C C . THR A 1 96 ? 12.587 3.579 -11.543 1.00 94.38 96 THR A C 1
ATOM 774 O O . THR A 1 96 ? 12.171 3.108 -12.599 1.00 94.38 96 THR A O 1
ATOM 777 N N . ASN A 1 97 ? 13.726 3.167 -10.981 1.00 93.00 97 ASN A N 1
ATOM 778 C CA . ASN A 1 97 ? 14.571 2.105 -11.506 1.00 93.00 97 ASN A CA 1
ATOM 779 C C . ASN A 1 97 ? 14.331 0.797 -10.737 1.00 93.00 97 ASN A C 1
ATOM 781 O O . ASN A 1 97 ? 14.298 0.774 -9.505 1.00 93.00 97 ASN A O 1
ATOM 785 N N . LYS A 1 98 ? 14.177 -0.303 -11.477 1.00 91.25 98 LYS A N 1
ATOM 786 C CA . LYS A 1 98 ? 13.875 -1.625 -10.921 1.00 91.25 98 LYS A CA 1
ATOM 787 C C . LYS A 1 98 ? 15.011 -2.186 -10.064 1.00 91.25 98 LYS A C 1
ATOM 789 O O . LYS A 1 98 ? 14.741 -2.785 -9.029 1.00 91.25 98 LYS A O 1
ATOM 794 N N . ASP A 1 99 ? 16.257 -2.019 -10.488 1.00 90.31 99 ASP A N 1
ATOM 795 C CA . ASP A 1 99 ? 17.410 -2.589 -9.792 1.00 90.31 99 ASP A CA 1
ATOM 796 C C . ASP A 1 99 ? 17.654 -1.855 -8.470 1.00 90.31 99 ASP A C 1
ATOM 798 O O . ASP A 1 99 ? 17.819 -2.504 -7.435 1.00 90.31 99 ASP A O 1
ATOM 802 N N . ASP A 1 100 ? 17.545 -0.523 -8.476 1.00 90.12 100 ASP A N 1
ATOM 803 C CA . ASP A 1 100 ? 17.601 0.302 -7.261 1.00 90.12 100 ASP A CA 1
ATOM 804 C C . ASP A 1 100 ? 16.497 -0.094 -6.271 1.00 90.12 100 ASP A C 1
ATOM 806 O O . ASP A 1 100 ? 16.734 -0.247 -5.069 1.00 90.12 100 ASP A O 1
ATOM 810 N N . PHE A 1 101 ? 15.287 -0.332 -6.783 1.00 89.44 101 PHE A N 1
ATOM 811 C CA . PHE A 1 101 ? 14.164 -0.793 -5.978 1.00 89.44 101 PHE A CA 1
ATOM 812 C C . PHE A 1 101 ? 14.448 -2.161 -5.355 1.00 89.44 101 PHE A C 1
ATOM 814 O O . PHE A 1 101 ? 14.315 -2.333 -4.150 1.00 89.44 101 PHE A O 1
ATOM 821 N N . LEU A 1 102 ? 14.917 -3.145 -6.123 1.00 86.75 102 LEU A N 1
ATOM 822 C CA . LEU A 1 102 ? 15.241 -4.470 -5.578 1.00 86.75 102 LEU A CA 1
ATOM 823 C C . LEU A 1 102 ? 16.339 -4.416 -4.506 1.00 86.75 102 LEU A C 1
ATOM 825 O O . LEU A 1 102 ? 16.262 -5.156 -3.520 1.00 86.75 102 LEU A O 1
ATOM 829 N N . GLN A 1 103 ? 17.332 -3.537 -4.660 1.00 84.94 103 GLN A N 1
ATOM 830 C CA . GLN A 1 103 ? 18.362 -3.329 -3.640 1.00 84.94 103 GLN A CA 1
ATOM 831 C C . GLN A 1 103 ? 17.780 -2.785 -2.331 1.00 84.94 103 GLN A C 1
ATOM 833 O O . GLN A 1 103 ? 18.146 -3.267 -1.255 1.00 84.94 103 GLN A O 1
ATOM 838 N N . GLU A 1 104 ? 16.834 -1.846 -2.405 1.00 82.19 104 GLU A N 1
ATOM 839 C CA . GLU A 1 104 ? 16.097 -1.350 -1.237 1.00 82.19 104 GLU A CA 1
ATOM 840 C C . GLU A 1 104 ? 15.389 -2.506 -0.503 1.00 82.19 104 GLU A C 1
ATOM 842 O O . GLU A 1 104 ? 15.487 -2.634 0.719 1.00 82.19 104 GLU A O 1
ATOM 847 N N . PHE A 1 105 ? 14.763 -3.428 -1.238 1.00 77.88 105 PHE A N 1
ATOM 848 C CA . PHE A 1 105 ? 14.043 -4.569 -0.662 1.00 77.88 105 PHE A CA 1
ATOM 849 C C . PHE A 1 105 ? 14.930 -5.612 0.015 1.00 77.88 105 PHE A C 1
ATOM 851 O O . PHE A 1 105 ? 14.529 -6.191 1.029 1.00 77.88 105 PHE A O 1
ATOM 858 N N . ILE A 1 106 ? 16.144 -5.839 -0.494 1.00 72.69 106 ILE A N 1
ATOM 859 C CA . ILE A 1 106 ? 17.132 -6.690 0.186 1.00 72.69 106 ILE A CA 1
ATOM 860 C C . ILE A 1 106 ? 17.418 -6.129 1.585 1.00 72.69 106 ILE A C 1
ATOM 862 O O . ILE A 1 106 ? 17.444 -6.878 2.561 1.00 72.69 106 ILE A O 1
ATOM 866 N N . GLN A 1 107 ? 17.551 -4.805 1.706 1.00 71.62 107 GLN A N 1
ATOM 867 C CA . GLN A 1 107 ? 17.782 -4.147 2.992 1.00 71.62 107 GLN A CA 1
ATOM 868 C C . GLN A 1 107 ? 16.575 -4.269 3.927 1.00 71.62 107 GLN A C 1
ATOM 870 O O . GLN A 1 107 ? 16.753 -4.522 5.119 1.00 71.62 107 GLN A O 1
ATOM 875 N N . VAL A 1 108 ? 15.353 -4.141 3.401 1.00 73.38 108 VAL A N 1
ATOM 876 C CA . VAL A 1 108 ? 14.118 -4.314 4.187 1.00 73.38 108 VAL A CA 1
ATOM 877 C C . VAL A 1 108 ? 14.013 -5.731 4.747 1.00 73.38 108 VAL A C 1
ATOM 879 O O . VAL A 1 108 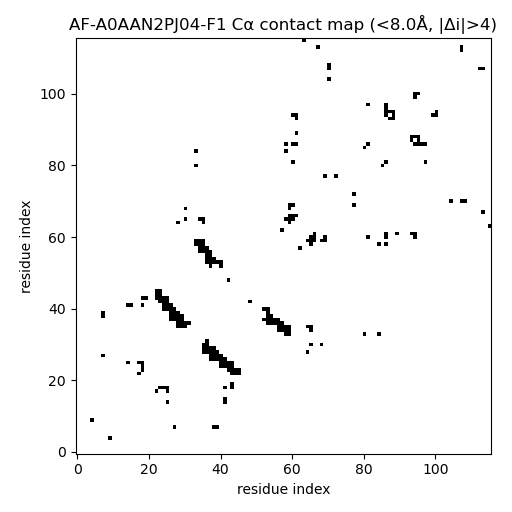? 13.728 -5.894 5.932 1.00 73.38 108 VAL A O 1
ATOM 882 N N . ARG A 1 109 ? 14.302 -6.760 3.939 1.00 69.38 109 ARG A N 1
ATOM 883 C CA . ARG A 1 109 ? 14.259 -8.166 4.384 1.00 69.38 109 ARG A CA 1
ATOM 884 C C . ARG A 1 109 ? 15.261 -8.474 5.493 1.00 69.38 109 ARG A C 1
ATOM 886 O O . ARG A 1 109 ? 14.971 -9.299 6.351 1.00 69.38 109 ARG A O 1
ATOM 893 N N . ILE A 1 110 ? 16.412 -7.806 5.491 1.00 68.81 110 ILE A N 1
ATOM 894 C CA . ILE A 1 110 ? 17.432 -7.963 6.534 1.00 68.81 110 ILE A CA 1
ATOM 895 C C . ILE A 1 110 ? 17.032 -7.220 7.818 1.00 68.81 110 ILE A C 1
ATOM 897 O O . ILE A 1 110 ? 17.269 -7.721 8.914 1.00 68.81 110 ILE A O 1
ATOM 901 N N . LYS A 1 111 ? 16.441 -6.024 7.701 1.00 67.75 111 LYS A N 1
ATOM 902 C CA . LYS A 1 111 ? 16.173 -5.133 8.846 1.00 67.75 111 LYS A CA 1
ATOM 903 C C . LYS A 1 111 ? 14.811 -5.354 9.510 1.00 67.75 111 LYS A C 1
ATOM 905 O O . LYS A 1 111 ? 14.648 -4.979 10.666 1.00 67.75 111 LYS A O 1
ATOM 910 N N . GLY A 1 112 ? 13.839 -5.931 8.803 1.00 65.06 112 GLY A N 1
ATOM 911 C CA . GLY A 1 112 ? 12.483 -6.180 9.308 1.00 65.06 112 GLY A CA 1
ATOM 912 C C . GLY A 1 112 ? 11.563 -4.950 9.349 1.00 65.06 112 GLY A C 1
ATOM 913 O O . GLY A 1 112 ? 10.414 -5.065 9.762 1.00 65.06 112 GLY A O 1
ATOM 914 N N . TYR A 1 113 ? 12.036 -3.779 8.912 1.00 60.88 113 TYR A N 1
ATOM 915 C CA . TYR A 1 113 ? 11.256 -2.543 8.790 1.00 60.88 113 TYR A CA 1
ATOM 916 C C . TYR A 1 113 ? 11.840 -1.639 7.693 1.00 60.88 113 TYR A C 1
ATOM 918 O O . TYR A 1 113 ? 12.994 -1.795 7.285 1.00 60.88 113 TYR A O 1
ATOM 926 N N . HIS A 1 114 ? 11.038 -0.688 7.209 1.00 62.72 114 HIS A N 1
ATOM 927 C CA . HIS A 1 114 ? 11.404 0.241 6.140 1.00 62.72 114 HIS A CA 1
ATOM 928 C C . HIS A 1 114 ? 11.125 1.690 6.565 1.00 62.72 114 HIS A C 1
ATOM 930 O O . HIS A 1 114 ? 10.080 1.964 7.154 1.00 62.72 114 HIS A O 1
ATOM 936 N N . TRP A 1 115 ? 12.052 2.607 6.274 1.00 52.28 115 TRP A N 1
ATOM 937 C CA . TRP A 1 115 ? 11.847 4.050 6.418 1.00 52.28 115 TRP A CA 1
ATOM 938 C C . TRP A 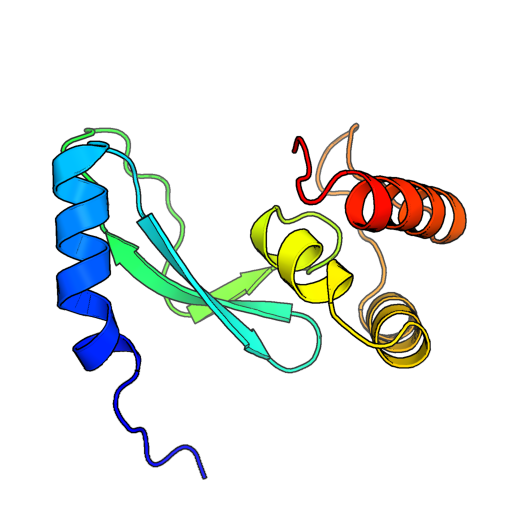1 115 ? 11.396 4.605 5.065 1.00 52.28 115 TRP A C 1
ATOM 940 O O . TRP A 1 115 ? 12.085 4.392 4.070 1.00 52.28 115 TRP A O 1
ATOM 950 N N . ILE A 1 116 ? 10.224 5.241 5.051 1.00 50.19 116 ILE A N 1
ATOM 951 C CA . ILE A 1 116 ? 9.576 5.852 3.876 1.00 50.19 116 ILE A CA 1
ATOM 952 C C . ILE A 1 116 ? 10.134 7.251 3.640 1.00 50.19 116 ILE A C 1
ATOM 954 O O . ILE A 1 116 ? 10.329 7.969 4.648 1.00 50.19 116 ILE A O 1
#

Sequence (116 aa):
MLESIDFRSEARQYLQELENTTNKVIHLVVYDQGEVVYIEKLEGNEMLRMHYKVGKREPMHCTSVGKAILAYLPSNVLLNILEQKGMPMHTDKTITNKDDFLQEFIQVRIKGYHWI